Protein AF-A0A3S0Q8M1-F1 (afdb_monomer)

Foldseek 3Di:
DVPPAFADDDPDDDPDPPDDTDGNVVVLVVLLVVLVVCLVPFAQDDDPVCPQDQHNLNSLQVNLVSCVVVVVPVSNVVSVVVSVVSQADDDPDPVCCPDPNNRPHSNPSHDHDKDDDPVPRTDPVVVPDD

Organism: NCBI:txid651561

Secondary structure (DSSP, 8-state):
-TTTSS----SS--S-S--PPPPHHHHHHHHHHHHHHHHHHS-S---GGGTTSPPHHHHHHHHHHHHHHTT-HHHHHHHHHHHHTTT----S-HHHHTSGGGTT-TT-SS-------TTTTS-THHHH--

Solvent-accessible surface area (backbone atoms only — not comparable to full-atom values): 7910 Å² total; per-residue (Å²): 86,96,87,75,41,39,45,59,84,74,97,64,89,71,96,66,87,92,60,73,64,36,51,50,65,56,48,49,51,51,53,51,52,51,31,54,53,45,39,71,74,37,50,75,74,69,59,84,95,50,64,64,60,82,24,18,44,27,28,32,49,51,43,17,55,51,26,49,76,71,66,38,58,67,58,18,51,53,31,45,52,53,39,59,70,70,71,52,44,81,66,94,47,76,84,42,56,87,35,84,91,24,60,88,33,57,58,59,58,75,60,85,81,69,72,76,42,92,87,69,74,35,58,72,69,70,79,77,63,128

Radius of gyration: 17.58 Å; Cα contacts (8 Å, |Δi|>4): 133; chains: 1; bounding box: 46×35×45 Å

Structure (mmCIF, N/CA/C/O backbone):
data_AF-A0A3S0Q8M1-F1
#
_entry.id   AF-A0A3S0Q8M1-F1
#
loop_
_atom_site.group_PDB
_atom_site.id
_atom_site.type_symbol
_atom_site.label_atom_id
_atom_site.label_alt_id
_atom_site.label_comp_id
_atom_site.label_asym_id
_atom_site.label_entity_id
_atom_site.label_seq_id
_atom_site.pdbx_PDB_ins_code
_atom_site.Cartn_x
_atom_site.Cartn_y
_atom_site.Cartn_z
_atom_site.occupancy
_atom_site.B_iso_or_equiv
_atom_site.auth_seq_id
_atom_site.auth_comp_id
_atom_site.auth_asym_id
_atom_site.auth_atom_id
_atom_site.pdbx_PDB_model_num
ATOM 1 N N . MET A 1 1 ? -4.786 -2.178 13.096 1.00 68.62 1 MET A N 1
ATOM 2 C CA . MET A 1 1 ? -6.048 -2.795 13.566 1.00 68.62 1 MET A CA 1
ATOM 3 C C . MET A 1 1 ? -6.136 -4.310 13.391 1.00 68.62 1 MET A C 1
ATOM 5 O O . MET A 1 1 ? -6.866 -4.934 14.145 1.00 68.62 1 MET A O 1
ATOM 9 N N . ARG A 1 2 ? -5.421 -4.920 12.434 1.00 73.06 2 ARG A N 1
ATOM 10 C CA . ARG A 1 2 ? -5.544 -6.358 12.135 1.00 73.06 2 ARG A CA 1
ATOM 11 C C . ARG A 1 2 ? -5.244 -7.275 13.329 1.00 73.06 2 ARG A C 1
ATOM 13 O O . ARG A 1 2 ? -5.815 -8.349 13.414 1.00 73.06 2 ARG A O 1
ATOM 20 N N . ILE A 1 3 ? -4.363 -6.837 14.230 1.00 84.12 3 ILE A N 1
ATOM 21 C CA . ILE A 1 3 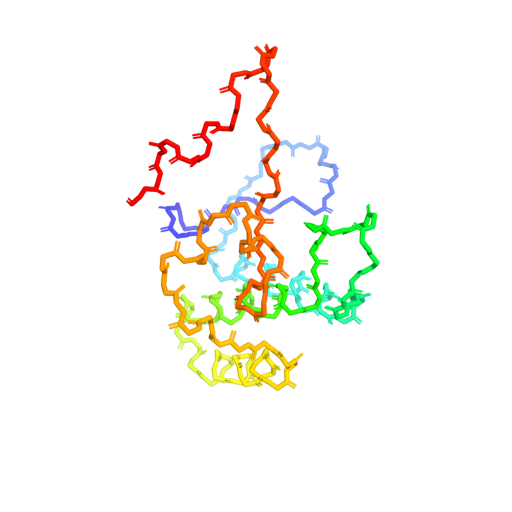? -3.963 -7.594 15.427 1.00 84.12 3 ILE A CA 1
ATOM 22 C C . ILE A 1 3 ? -4.706 -7.090 16.674 1.00 84.12 3 ILE A C 1
ATOM 24 O O . ILE A 1 3 ? -5.281 -7.879 17.411 1.00 84.12 3 ILE A O 1
ATOM 28 N N . TYR A 1 4 ? -4.731 -5.771 16.898 1.00 86.50 4 TYR A N 1
ATOM 29 C CA . TYR A 1 4 ? -5.201 -5.187 18.165 1.00 86.50 4 TYR A CA 1
ATOM 30 C C . TYR A 1 4 ? -6.548 -4.455 18.084 1.00 86.50 4 TYR A C 1
ATOM 32 O O . TYR A 1 4 ? -7.048 -3.984 19.101 1.00 86.50 4 TYR A O 1
ATOM 40 N N . GLY A 1 5 ? -7.145 -4.315 16.899 1.00 90.31 5 GLY A N 1
ATOM 41 C CA . GLY A 1 5 ? -8.317 -3.464 16.695 1.00 90.31 5 GLY A CA 1
ATOM 42 C C . GLY A 1 5 ? -7.983 -1.970 16.801 1.00 90.31 5 GLY A C 1
ATOM 43 O O . GLY A 1 5 ? -7.034 -1.501 16.169 1.00 90.31 5 GLY A O 1
ATOM 44 N N . GLY A 1 6 ? -8.787 -1.225 17.561 1.00 92.06 6 GLY A N 1
ATOM 45 C CA . GLY A 1 6 ? -8.626 0.216 17.761 1.00 92.06 6 GLY A CA 1
ATOM 46 C C . GLY A 1 6 ? -7.356 0.557 18.542 1.00 92.06 6 GLY A C 1
ATOM 47 O O . GLY A 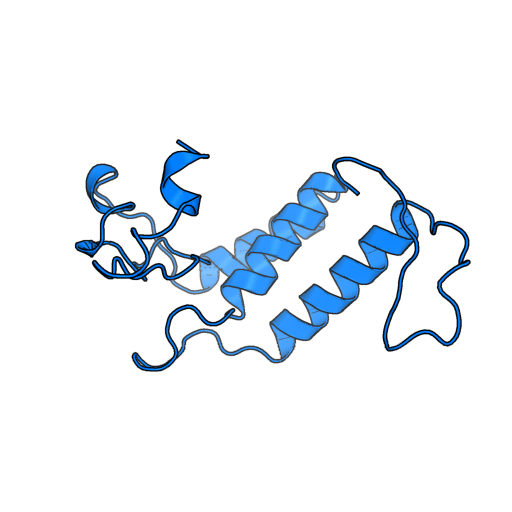1 6 ? -6.983 -0.159 19.468 1.00 92.06 6 GLY A O 1
ATOM 48 N N . VAL A 1 7 ? -6.660 1.623 18.179 1.00 94.38 7 VAL A N 1
ATOM 49 C CA . VAL A 1 7 ? -5.419 2.072 18.831 1.00 94.38 7 VAL A CA 1
ATOM 50 C C . VAL A 1 7 ? -5.468 3.591 18.979 1.00 94.38 7 VAL A C 1
ATOM 52 O O . VAL A 1 7 ? -6.217 4.219 18.233 1.00 94.38 7 VAL A O 1
ATOM 55 N N . PRO A 1 8 ? -4.738 4.195 19.931 1.00 95.12 8 PRO A N 1
ATOM 56 C CA . PRO A 1 8 ? -4.639 5.649 19.993 1.00 95.12 8 PRO A CA 1
ATOM 57 C C . PRO A 1 8 ? -4.010 6.177 18.699 1.00 95.12 8 PRO A C 1
ATOM 59 O O . PRO A 1 8 ? -3.004 5.632 18.237 1.00 95.12 8 PRO A O 1
ATOM 62 N N . ILE A 1 9 ? -4.617 7.202 18.108 1.00 95.12 9 ILE A N 1
ATOM 63 C CA . ILE A 1 9 ? -4.095 7.885 16.922 1.00 95.12 9 ILE A CA 1
ATOM 64 C C . ILE A 1 9 ? -3.281 9.095 17.379 1.00 95.12 9 ILE A C 1
ATOM 66 O O . ILE A 1 9 ? -3.750 9.905 18.177 1.00 95.12 9 ILE A O 1
ATOM 70 N N . PHE A 1 10 ? -2.072 9.227 16.838 1.00 94.56 10 PHE A N 1
ATOM 71 C CA . PHE A 1 10 ? -1.211 10.389 17.023 1.00 94.56 10 PHE A CA 1
ATOM 72 C C . PHE A 1 10 ? -0.863 10.957 15.647 1.00 94.56 10 PHE A C 1
ATOM 74 O O . PHE A 1 10 ? -0.160 10.306 14.880 1.00 94.56 10 PHE A O 1
ATOM 81 N N . ASP A 1 11 ? -1.359 12.155 15.344 1.00 92.88 11 ASP A N 1
ATOM 82 C CA . ASP A 1 11 ? -1.142 12.850 14.066 1.00 92.88 11 ASP A CA 1
ATOM 83 C C . ASP A 1 11 ? -0.173 14.031 14.245 1.00 92.88 11 ASP A C 1
ATOM 85 O O . ASP A 1 11 ? -0.489 15.198 14.023 1.00 92.88 11 ASP A O 1
ATOM 89 N N . GLY A 1 12 ? 0.992 13.726 14.816 1.00 91.75 12 GLY A N 1
ATOM 90 C CA . GLY A 1 12 ? 1.995 14.709 15.213 1.00 91.75 12 GLY A CA 1
ATOM 91 C C . GLY A 1 12 ? 2.656 14.359 16.540 1.00 91.75 12 GLY A C 1
ATOM 92 O O . GLY A 1 12 ? 2.439 13.285 17.101 1.00 91.75 12 GLY A O 1
ATOM 93 N N . ILE A 1 13 ? 3.482 15.276 17.047 1.00 92.56 13 ILE A N 1
ATOM 94 C CA . ILE A 1 13 ? 4.173 15.106 18.330 1.00 92.56 13 ILE A CA 1
ATOM 95 C C . ILE A 1 13 ? 3.171 15.389 19.458 1.00 92.56 13 ILE A C 1
ATOM 97 O O . ILE A 1 13 ? 2.738 16.536 19.601 1.00 92.56 13 ILE A O 1
ATOM 101 N N . PRO A 1 14 ? 2.787 14.389 20.270 1.00 90.31 14 PRO A N 1
ATOM 102 C CA . PRO A 1 14 ? 1.808 14.612 21.316 1.00 90.31 14 PRO A CA 1
ATOM 103 C C . PRO A 1 14 ? 2.440 15.276 22.542 1.00 90.31 14 PRO A C 1
ATOM 105 O O . PRO A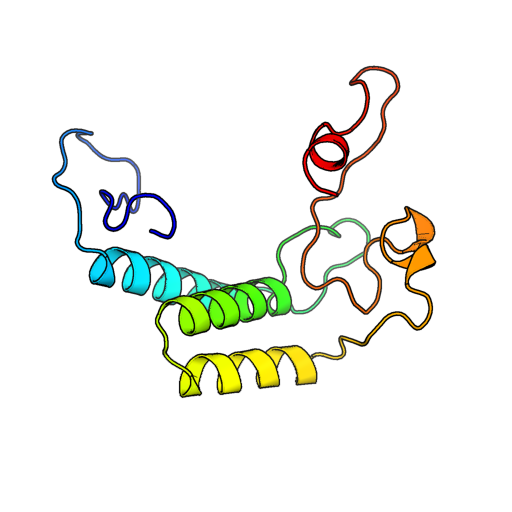 1 14 ? 3.586 15.011 22.900 1.00 90.31 14 PRO A O 1
ATOM 108 N N . SER A 1 15 ? 1.658 16.092 23.247 1.00 91.00 15 SER A N 1
ATOM 109 C CA . SER A 1 15 ? 2.036 16.630 24.562 1.00 91.00 15 SER A CA 1
ATOM 110 C C . SER A 1 15 ? 1.905 15.596 25.689 1.00 91.00 15 SER A C 1
ATOM 112 O O . SER A 1 15 ? 2.480 15.770 26.761 1.00 91.00 15 SER A O 1
ATOM 114 N N . THR A 1 16 ? 1.152 14.516 25.456 1.00 92.38 16 THR A N 1
ATOM 115 C CA . THR A 1 16 ? 0.945 13.406 26.391 1.00 92.38 16 THR A CA 1
ATOM 116 C C . THR A 1 16 ? 0.722 12.093 25.645 1.00 92.38 16 THR A C 1
ATOM 118 O O . THR A 1 16 ? 0.061 12.060 24.611 1.00 92.38 16 THR A O 1
ATOM 121 N N . TYR A 1 17 ? 1.228 10.994 26.201 1.00 91.19 17 TYR A N 1
ATOM 122 C CA . TYR A 1 17 ? 1.033 9.645 25.656 1.00 91.19 17 TYR A CA 1
ATOM 123 C C . TYR A 1 17 ? -0.128 8.891 26.321 1.00 91.19 17 TYR A C 1
ATOM 125 O O . TYR A 1 17 ? -0.480 7.791 25.898 1.00 91.19 17 TYR A O 1
ATOM 133 N N . THR A 1 18 ? -0.760 9.486 27.337 1.00 93.38 18 THR A N 1
ATOM 134 C CA . THR A 1 18 ? -1.927 8.911 28.019 1.00 93.38 18 THR A CA 1
ATOM 135 C C . THR A 1 18 ? -3.203 9.311 27.281 1.00 93.38 18 THR A C 1
ATOM 137 O O . THR A 1 18 ? -3.946 10.186 27.723 1.00 93.38 18 THR A O 1
ATOM 140 N N . VAL A 1 19 ? -3.438 8.687 26.126 1.00 92.44 19 VAL A N 1
ATOM 141 C CA . VAL A 1 19 ? -4.589 8.955 25.249 1.00 92.44 19 VAL A CA 1
ATOM 142 C C . VAL A 1 19 ? -5.469 7.701 25.161 1.00 92.44 19 VAL A C 1
ATOM 144 O O . VAL A 1 19 ? -4.933 6.594 25.031 1.00 92.44 19 VAL A O 1
ATOM 147 N N . PRO A 1 20 ? -6.810 7.822 25.254 1.00 93.62 20 PRO A N 1
ATOM 148 C CA . PRO A 1 20 ? -7.698 6.681 25.070 1.00 93.62 20 PRO A CA 1
ATOM 149 C C . PRO A 1 20 ? -7.567 6.099 23.659 1.00 93.62 20 PRO A C 1
ATOM 151 O O . PRO A 1 20 ? -7.197 6.774 22.702 1.00 93.62 20 PRO A O 1
ATOM 154 N N . ARG A 1 21 ? -7.893 4.814 23.521 1.00 96.25 21 ARG A N 1
ATOM 155 C CA . ARG A 1 21 ? -7.884 4.145 22.217 1.00 96.25 21 ARG A CA 1
ATOM 156 C C . ARG A 1 21 ? -9.014 4.694 21.353 1.00 96.25 21 ARG A C 1
ATOM 158 O O . ARG A 1 21 ? -10.154 4.743 21.810 1.00 96.25 21 ARG A O 1
ATOM 165 N N . ASN A 1 22 ? -8.715 4.998 20.095 1.00 96.75 22 ASN A N 1
ATOM 166 C CA . ASN A 1 22 ? -9.749 5.214 19.094 1.00 96.75 22 ASN A CA 1
ATOM 167 C C . ASN A 1 22 ? -10.420 3.886 18.728 1.00 96.75 22 ASN A C 1
ATOM 169 O O . ASN A 1 22 ? -9.855 2.800 18.903 1.00 96.75 22 ASN A O 1
ATOM 173 N N . SER A 1 23 ? -11.632 3.976 18.199 1.00 96.44 23 SER A N 1
ATOM 174 C CA . SER A 1 23 ? -12.360 2.858 17.614 1.00 96.44 23 SER A CA 1
ATOM 175 C C . SER A 1 23 ? -11.630 2.288 16.390 1.00 96.44 23 SER A C 1
ATOM 177 O O . SER A 1 23 ? -10.792 2.930 15.756 1.00 96.44 23 SER A O 1
ATOM 179 N N . VAL A 1 24 ? -11.965 1.047 16.024 1.00 95.00 24 VAL A N 1
ATOM 180 C CA . VAL A 1 24 ? -11.438 0.411 14.804 1.00 95.00 24 VAL A CA 1
ATOM 181 C C . VAL A 1 24 ? -11.769 1.244 13.564 1.00 95.00 24 VAL A C 1
ATOM 183 O O . VAL A 1 24 ? -10.941 1.356 12.662 1.00 95.00 24 VAL A O 1
ATOM 186 N N . GLU A 1 25 ? -12.969 1.821 13.524 1.00 95.19 25 GLU A N 1
ATOM 187 C CA . GLU A 1 25 ? -13.442 2.632 12.408 1.00 95.19 25 GLU A CA 1
ATOM 188 C C . GLU A 1 25 ? -12.638 3.923 12.252 1.00 95.19 25 GLU A C 1
ATOM 190 O O . GLU A 1 25 ? -12.162 4.194 11.151 1.00 95.19 25 GLU A O 1
ATOM 195 N N . GLU A 1 26 ? -12.400 4.658 13.340 1.00 96.62 26 GLU A N 1
ATOM 196 C CA . GLU A 1 26 ? -11.577 5.875 13.322 1.00 96.62 26 GLU A CA 1
ATOM 197 C C . GLU A 1 26 ? -10.153 5.590 12.830 1.00 96.62 26 GLU A C 1
ATOM 199 O O . GLU A 1 26 ? -9.649 6.307 11.968 1.00 96.62 26 GLU A O 1
ATOM 204 N N . VAL A 1 27 ? -9.525 4.501 13.294 1.00 96.81 27 VAL A N 1
ATOM 205 C CA . VAL A 1 27 ? -8.177 4.115 12.835 1.00 96.81 27 VAL A CA 1
ATOM 206 C C . VAL A 1 27 ? -8.171 3.778 11.345 1.00 96.81 27 VAL A C 1
ATOM 208 O O . VAL A 1 27 ? -7.257 4.167 10.622 1.00 96.81 27 VAL A O 1
ATOM 211 N N . TYR A 1 28 ? -9.186 3.062 10.860 1.00 96.88 28 TYR A N 1
ATOM 212 C CA . TYR A 1 28 ? -9.313 2.789 9.431 1.00 96.88 28 TYR A CA 1
ATOM 213 C C . TYR A 1 28 ? -9.491 4.066 8.612 1.00 96.88 28 TYR A C 1
ATOM 215 O O . TYR A 1 28 ? -8.880 4.189 7.554 1.00 96.88 28 TYR A O 1
ATOM 223 N N . ASN A 1 29 ? -10.332 4.989 9.075 1.00 96.94 29 ASN A N 1
ATOM 224 C CA . ASN A 1 29 ? -10.607 6.233 8.364 1.00 96.94 29 ASN A CA 1
ATOM 225 C C . ASN A 1 29 ? -9.353 7.113 8.305 1.00 96.94 29 ASN A C 1
ATOM 227 O O . ASN A 1 29 ? -9.070 7.685 7.256 1.00 96.94 29 ASN A O 1
ATOM 231 N N . PHE A 1 30 ? -8.556 7.129 9.376 1.00 97.62 30 PHE A N 1
ATOM 232 C CA . PHE A 1 30 ? -7.247 7.779 9.395 1.00 97.62 30 PHE A CA 1
ATOM 233 C C . PHE A 1 30 ? -6.294 7.182 8.347 1.00 97.62 30 PHE A C 1
ATOM 235 O O . PHE A 1 30 ? -5.794 7.907 7.492 1.00 97.62 30 PHE A O 1
ATOM 242 N N . ILE A 1 31 ? -6.129 5.852 8.329 1.00 97.44 31 ILE A N 1
ATOM 243 C CA . ILE A 1 31 ? -5.280 5.156 7.342 1.00 97.44 31 ILE A CA 1
ATOM 244 C C . ILE A 1 31 ? -5.749 5.428 5.904 1.00 97.44 31 ILE A C 1
ATOM 246 O O . ILE A 1 31 ? -4.933 5.667 5.019 1.00 97.44 31 ILE A O 1
ATOM 250 N N . ILE A 1 32 ? -7.061 5.383 5.655 1.00 98.31 32 ILE A N 1
ATOM 251 C CA . ILE A 1 32 ? -7.634 5.645 4.327 1.00 98.31 32 ILE A CA 1
ATOM 252 C C . ILE A 1 32 ? -7.356 7.082 3.891 1.00 98.31 32 ILE A C 1
ATOM 254 O O . ILE A 1 32 ? -6.977 7.293 2.740 1.00 98.31 32 ILE A O 1
ATOM 258 N N . SER A 1 33 ? -7.538 8.054 4.786 1.00 98.31 33 SER A N 1
ATOM 259 C CA . SER A 1 33 ? -7.273 9.466 4.500 1.00 98.31 33 SER A CA 1
ATOM 260 C C . SER A 1 33 ? -5.812 9.690 4.113 1.00 98.31 33 SER A C 1
ATOM 262 O O . SER A 1 33 ? -5.529 10.357 3.115 1.00 98.31 33 SER A O 1
ATOM 264 N N . ASP A 1 34 ? -4.893 9.083 4.861 1.00 98.25 34 ASP A N 1
ATOM 265 C CA . ASP A 1 34 ? -3.457 9.221 4.633 1.00 98.25 34 ASP A CA 1
ATOM 266 C C . ASP A 1 34 ? -3.036 8.582 3.298 1.00 98.25 34 ASP A C 1
ATOM 268 O O . ASP A 1 34 ? -2.461 9.237 2.430 1.00 98.25 34 ASP A O 1
ATOM 272 N N . LEU A 1 35 ? -3.458 7.338 3.041 1.00 98.50 35 LEU A N 1
ATOM 273 C CA . LEU A 1 35 ? -3.165 6.651 1.777 1.00 98.50 35 LEU A CA 1
ATOM 274 C C . LEU A 1 35 ? -3.809 7.327 0.560 1.00 98.50 35 LEU A C 1
ATOM 276 O O . LEU A 1 35 ? -3.208 7.359 -0.514 1.00 98.50 35 LEU A O 1
ATOM 280 N N . THR A 1 36 ? -5.013 7.886 0.714 1.00 98.38 36 THR A N 1
ATOM 281 C CA . THR A 1 36 ? -5.674 8.653 -0.354 1.00 98.38 36 THR A CA 1
ATOM 282 C C . THR A 1 36 ? -4.878 9.912 -0.683 1.00 98.38 36 THR A C 1
ATOM 284 O O . THR A 1 36 ? -4.666 10.210 -1.858 1.00 98.38 36 THR A O 1
ATOM 287 N N . SER A 1 37 ? -4.399 10.622 0.340 1.00 98.25 37 SER A N 1
ATOM 288 C CA . SER A 1 37 ? -3.572 11.822 0.172 1.00 98.25 37 SER A CA 1
ATOM 289 C C . SER A 1 37 ? -2.223 11.474 -0.463 1.00 98.25 37 SER A C 1
ATOM 291 O O . SER A 1 37 ? -1.813 12.108 -1.435 1.00 98.25 37 SER A O 1
ATOM 293 N N . ALA A 1 38 ? -1.576 10.400 -0.000 1.00 98.25 38 ALA A N 1
ATOM 294 C CA . ALA A 1 38 ? -0.333 9.891 -0.571 1.00 98.25 38 ALA A CA 1
ATOM 295 C C . ALA A 1 38 ? -0.487 9.538 -2.062 1.00 98.25 38 ALA A C 1
ATOM 297 O O . ALA A 1 38 ? 0.316 9.966 -2.890 1.0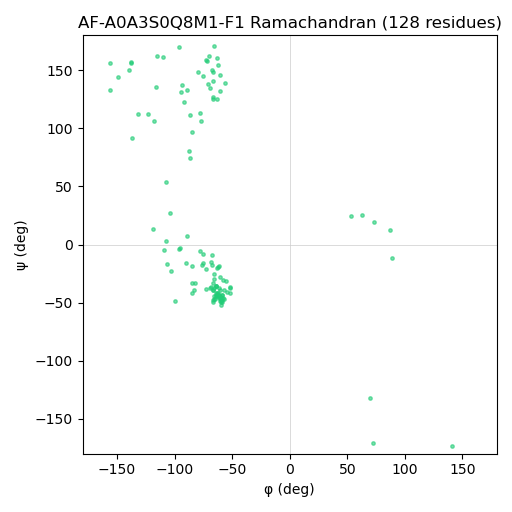0 98.25 38 ALA A O 1
ATOM 298 N N . ALA A 1 39 ? -1.558 8.833 -2.441 1.00 98.06 39 ALA A N 1
ATOM 299 C CA . ALA A 1 39 ? -1.825 8.472 -3.835 1.00 98.06 39 ALA A CA 1
ATOM 300 C C . ALA A 1 39 ? -2.061 9.684 -4.763 1.00 98.06 39 ALA A C 1
ATOM 302 O O . ALA A 1 39 ? -1.934 9.557 -5.984 1.00 98.06 39 ALA A O 1
ATOM 303 N N . GLN A 1 40 ? -2.409 10.854 -4.219 1.00 97.81 40 GLN A N 1
ATOM 304 C CA . GLN A 1 40 ? -2.568 12.083 -5.003 1.00 97.81 40 GLN A CA 1
ATOM 305 C C . GLN A 1 40 ? -1.237 12.786 -5.280 1.00 97.81 40 GLN A C 1
ATOM 307 O O . GLN A 1 40 ? -1.095 13.390 -6.342 1.00 97.81 40 GLN A O 1
ATOM 312 N N . ILE A 1 41 ? -0.277 12.708 -4.353 1.00 97.94 41 ILE A N 1
ATOM 313 C CA . ILE A 1 41 ? 0.972 13.485 -4.416 1.00 97.94 41 ILE A CA 1
ATOM 314 C C . ILE A 1 41 ? 2.186 12.673 -4.875 1.00 97.94 41 ILE A C 1
ATOM 316 O O . ILE A 1 41 ? 3.159 13.252 -5.355 1.00 97.94 41 ILE A O 1
ATOM 320 N N . LEU A 1 42 ? 2.156 11.347 -4.720 1.00 98.06 42 LEU A N 1
ATOM 321 C CA . LEU A 1 42 ? 3.277 10.493 -5.097 1.00 98.06 42 LEU A CA 1
ATOM 322 C C . LEU A 1 42 ? 3.359 10.319 -6.623 1.00 98.06 42 LEU A C 1
ATOM 324 O O . LEU A 1 42 ? 2.330 10.218 -7.299 1.00 98.06 42 LEU A O 1
ATOM 328 N N . PRO A 1 43 ? 4.574 10.233 -7.188 1.00 97.31 43 PRO A N 1
ATOM 329 C CA . PRO A 1 43 ? 4.761 9.903 -8.591 1.00 97.31 43 PRO A CA 1
ATOM 330 C C . PRO A 1 43 ? 4.473 8.418 -8.853 1.00 97.31 43 PRO A C 1
ATOM 332 O O . PRO A 1 43 ? 4.524 7.571 -7.958 1.00 97.31 43 PRO A O 1
ATOM 335 N N . GLN A 1 44 ? 4.177 8.090 -10.110 1.00 95.38 44 GLN A N 1
ATOM 336 C CA . GLN A 1 44 ? 3.958 6.707 -10.540 1.00 95.38 44 GLN A CA 1
ATOM 337 C C . GLN A 1 44 ? 5.261 5.901 -10.592 1.00 95.38 44 GLN A C 1
ATOM 339 O O . GLN A 1 44 ? 5.267 4.736 -10.211 1.00 95.38 44 GLN A O 1
ATOM 344 N N . THR A 1 45 ? 6.357 6.527 -11.021 1.00 94.62 45 THR A N 1
ATOM 345 C CA . THR A 1 45 ? 7.686 5.915 -11.134 1.00 94.62 45 THR A CA 1
ATOM 346 C C . THR A 1 45 ? 8.758 6.880 -10.645 1.00 94.62 45 THR A C 1
ATOM 348 O O . THR A 1 45 ? 8.571 8.098 -10.688 1.00 94.62 45 THR A O 1
ATOM 351 N N . TYR A 1 46 ? 9.904 6.337 -10.247 1.00 94.81 46 TYR A N 1
ATOM 352 C CA . TYR A 1 46 ? 11.098 7.095 -9.881 1.00 94.81 46 TYR A CA 1
ATOM 353 C C . TYR A 1 46 ? 12.248 6.813 -10.852 1.00 94.81 46 TYR A C 1
ATOM 355 O O . TYR A 1 46 ? 12.231 5.825 -11.585 1.00 94.81 46 TYR A O 1
ATOM 363 N N . ALA A 1 47 ? 13.250 7.693 -10.859 1.00 95.00 47 ALA A N 1
ATOM 364 C CA . ALA A 1 47 ? 14.523 7.418 -11.517 1.00 95.00 47 ALA A CA 1
ATOM 365 C C . ALA A 1 47 ? 15.310 6.343 -10.744 1.00 95.00 47 ALA A C 1
ATOM 367 O O . ALA A 1 47 ? 15.063 6.124 -9.561 1.00 95.00 47 ALA A O 1
ATOM 368 N N . ALA A 1 48 ? 16.299 5.722 -11.394 1.00 90.75 48 ALA A N 1
ATOM 369 C CA . ALA A 1 48 ? 17.074 4.609 -10.830 1.00 90.75 48 ALA A CA 1
ATOM 370 C C . ALA A 1 48 ? 17.671 4.895 -9.436 1.00 90.75 48 ALA A C 1
ATOM 372 O O . ALA A 1 48 ? 17.674 4.021 -8.578 1.00 90.75 48 ALA A O 1
ATOM 373 N N . ALA A 1 49 ? 18.128 6.128 -9.191 1.00 91.94 49 ALA A N 1
ATOM 374 C CA . ALA A 1 49 ? 18.717 6.537 -7.911 1.00 91.94 49 ALA A CA 1
ATOM 375 C C . ALA A 1 49 ? 17.716 6.588 -6.738 1.00 91.94 49 ALA A C 1
ATOM 377 O O . ALA A 1 49 ? 18.129 6.654 -5.585 1.00 91.94 49 ALA A O 1
ATOM 378 N N . ASP A 1 50 ? 16.415 6.578 -7.031 1.00 92.62 50 ASP A N 1
ATOM 379 C CA . ASP A 1 50 ? 15.324 6.710 -6.064 1.00 92.62 50 ASP A CA 1
ATOM 380 C C . ASP A 1 50 ? 14.408 5.468 -6.042 1.00 92.62 50 ASP A C 1
ATOM 382 O O . ASP A 1 50 ? 13.308 5.513 -5.481 1.00 92.62 50 ASP A O 1
ATOM 386 N N . LEU A 1 51 ? 14.835 4.354 -6.651 1.00 90.56 51 LEU A N 1
ATOM 387 C CA . LEU A 1 51 ? 14.102 3.088 -6.590 1.00 90.56 51 LEU A CA 1
ATOM 388 C C . LEU A 1 51 ? 13.971 2.587 -5.143 1.00 90.56 51 LEU A C 1
ATOM 390 O O . LEU A 1 51 ? 14.831 2.817 -4.293 1.00 90.56 51 LEU A O 1
ATOM 394 N N . GLY A 1 52 ? 12.838 1.945 -4.853 1.00 89.19 52 GLY A N 1
ATOM 395 C CA . GLY A 1 52 ? 12.435 1.537 -3.501 1.00 89.19 52 GLY A CA 1
ATOM 396 C C . GLY A 1 52 ? 11.635 2.591 -2.728 1.00 89.19 52 GLY A C 1
ATOM 397 O O . GLY A 1 52 ? 11.020 2.270 -1.710 1.00 89.19 52 GLY A O 1
ATOM 398 N N . ARG A 1 53 ? 11.561 3.843 -3.204 1.00 94.81 53 ARG A N 1
ATOM 399 C CA . ARG A 1 53 ? 10.615 4.825 -2.652 1.00 94.81 53 ARG A CA 1
ATOM 400 C C . ARG A 1 53 ? 9.170 4.429 -2.953 1.00 94.81 53 ARG A C 1
ATOM 402 O O . ARG A 1 53 ? 8.858 3.867 -4.000 1.00 94.81 53 ARG A O 1
ATOM 409 N N . VAL A 1 54 ? 8.268 4.784 -2.039 1.00 96.62 54 VAL A N 1
ATOM 410 C CA . VAL A 1 54 ? 6.829 4.532 -2.187 1.00 96.62 54 VAL A CA 1
ATOM 411 C C . VAL A 1 54 ? 6.289 5.299 -3.394 1.00 96.62 54 VAL A C 1
ATOM 413 O O . VAL A 1 54 ? 6.419 6.517 -3.469 1.00 96.62 54 VAL A O 1
ATOM 416 N N . THR A 1 55 ? 5.650 4.590 -4.320 1.00 97.69 55 THR A N 1
ATOM 417 C CA . THR A 1 55 ? 4.995 5.166 -5.502 1.00 97.69 55 THR A CA 1
ATOM 418 C C . THR A 1 55 ? 3.497 5.368 -5.275 1.00 97.69 55 THR A C 1
ATOM 420 O O . THR A 1 55 ? 2.897 4.843 -4.332 1.00 97.69 55 THR A O 1
ATOM 423 N N . LYS A 1 56 ? 2.844 6.073 -6.202 1.00 98.31 56 LYS A N 1
ATOM 424 C CA . LYS A 1 56 ? 1.379 6.129 -6.279 1.00 98.31 56 LYS A CA 1
ATOM 425 C C . LYS A 1 56 ? 0.744 4.738 -6.358 1.00 98.31 56 LYS A C 1
ATOM 427 O O . LYS A 1 56 ? -0.272 4.500 -5.708 1.00 98.31 56 LYS A O 1
ATOM 432 N N . GLY A 1 57 ? 1.345 3.825 -7.125 1.00 97.75 57 GLY A N 1
ATOM 433 C CA . GLY A 1 57 ? 0.866 2.448 -7.255 1.00 97.75 57 GLY A CA 1
ATOM 434 C C . GLY A 1 57 ? 0.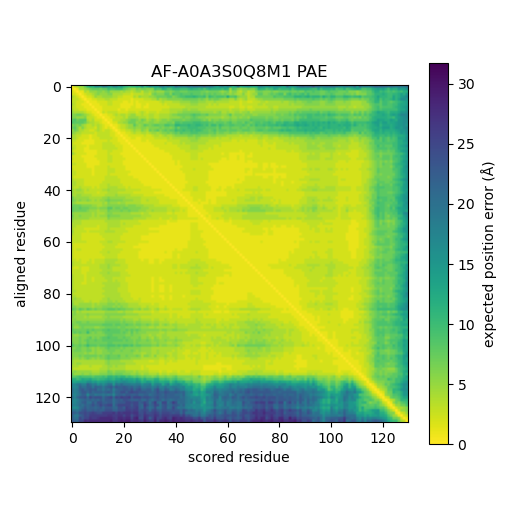946 1.694 -5.929 1.00 97.75 57 GLY A C 1
ATOM 435 O O . GLY A 1 57 ? -0.026 1.053 -5.538 1.00 97.75 57 GLY A O 1
ATOM 436 N N . ALA A 1 58 ? 2.039 1.869 -5.179 1.00 97.94 58 ALA A 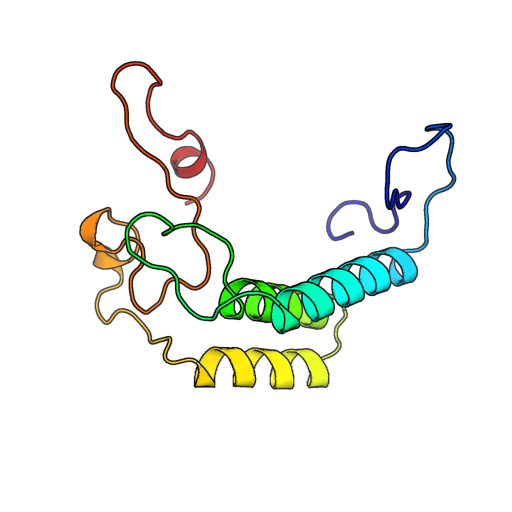N 1
ATOM 437 C CA . ALA A 1 58 ? 2.194 1.323 -3.831 1.00 97.94 58 ALA A CA 1
ATOM 438 C C . ALA A 1 58 ? 1.116 1.828 -2.857 1.00 97.94 58 ALA A C 1
ATOM 440 O O . ALA A 1 58 ? 0.486 1.025 -2.162 1.00 97.94 58 ALA A O 1
ATOM 441 N N . ALA A 1 59 ? 0.860 3.142 -2.835 1.00 98.56 59 ALA A N 1
ATOM 442 C CA . ALA A 1 59 ? -0.171 3.734 -1.982 1.00 98.56 59 ALA A CA 1
ATOM 443 C C . ALA A 1 59 ? -1.575 3.200 -2.324 1.00 98.56 59 ALA A C 1
ATOM 445 O O . ALA A 1 59 ? -2.313 2.788 -1.427 1.00 98.56 59 ALA A O 1
ATOM 446 N N . LEU A 1 60 ? -1.923 3.135 -3.615 1.00 98.62 60 LEU A N 1
ATOM 447 C CA . LEU A 1 60 ? -3.202 2.590 -4.084 1.00 98.62 60 LEU A CA 1
ATOM 448 C C . LEU A 1 60 ? -3.337 1.083 -3.824 1.00 98.62 60 LEU A C 1
ATOM 450 O O . LEU A 1 60 ? -4.408 0.627 -3.423 1.00 98.62 60 LEU A O 1
ATOM 454 N N . GLY A 1 61 ? -2.263 0.311 -4.000 1.00 98.12 61 GLY A N 1
ATOM 455 C CA . GLY A 1 61 ? -2.246 -1.126 -3.727 1.00 98.12 61 GLY A CA 1
ATOM 456 C C . GLY A 1 61 ? -2.480 -1.428 -2.247 1.00 98.12 61 GLY A C 1
ATOM 457 O O . GLY A 1 61 ? -3.310 -2.274 -1.897 1.00 98.12 61 GLY A O 1
ATOM 458 N N . LEU A 1 62 ? -1.819 -0.680 -1.356 1.00 98.31 62 LEU A N 1
ATOM 459 C CA . LEU A 1 62 ? -2.063 -0.798 0.079 1.00 98.31 62 LEU A CA 1
ATOM 460 C C . LEU A 1 62 ? -3.471 -0.318 0.456 1.00 98.31 62 LEU A C 1
ATOM 462 O O . LEU A 1 62 ? -4.131 -0.969 1.267 1.00 98.31 62 LEU A O 1
ATOM 466 N N . LEU A 1 63 ? -3.965 0.760 -0.159 1.00 98.62 63 LEU A N 1
ATOM 467 C CA . LEU A 1 63 ? -5.324 1.260 0.057 1.00 98.62 63 LEU A CA 1
ATOM 468 C C . LEU A 1 63 ? -6.387 0.226 -0.343 1.00 98.62 63 LEU A C 1
ATOM 470 O O . LEU A 1 63 ? -7.313 -0.024 0.430 1.00 98.62 63 LEU A O 1
ATOM 474 N N . SER A 1 64 ? -6.217 -0.448 -1.484 1.00 98.50 64 SER A N 1
ATOM 475 C CA . SER A 1 64 ? -7.083 -1.561 -1.893 1.00 98.50 64 SER A CA 1
ATOM 476 C C . SER A 1 64 ? -7.114 -2.670 -0.841 1.00 98.50 64 SER A C 1
ATOM 478 O O . SER A 1 64 ? -8.183 -3.104 -0.401 1.00 98.50 64 SER A O 1
ATOM 480 N N . LYS A 1 65 ? -5.941 -3.069 -0.335 1.00 97.81 65 LYS A N 1
ATOM 481 C CA . LYS A 1 65 ? -5.828 -4.070 0.734 1.00 97.81 65 LYS A CA 1
ATOM 482 C C . LYS A 1 65 ? -6.521 -3.621 2.027 1.00 97.81 65 LYS A C 1
ATOM 484 O O . LYS A 1 65 ? -7.138 -4.443 2.706 1.00 97.81 65 LYS A O 1
ATOM 489 N N . VAL A 1 66 ? -6.453 -2.334 2.372 1.00 97.81 66 VAL A N 1
ATOM 490 C CA . VAL A 1 66 ? -7.168 -1.756 3.523 1.00 97.81 66 VAL A CA 1
ATOM 491 C C . VAL A 1 66 ? -8.685 -1.835 3.327 1.00 97.81 66 VAL A C 1
ATOM 493 O O . VAL A 1 66 ? -9.381 -2.296 4.235 1.00 97.81 66 VAL A O 1
ATOM 496 N N . TYR A 1 67 ? -9.199 -1.461 2.151 1.00 98.38 67 TYR A N 1
ATOM 497 C CA . TYR A 1 67 ? -10.624 -1.596 1.828 1.00 98.38 67 TYR A CA 1
ATOM 498 C C . TYR A 1 67 ? -11.094 -3.053 1.875 1.00 98.38 67 TYR A C 1
ATOM 500 O O . TYR A 1 67 ? -12.155 -3.336 2.438 1.00 98.38 67 TYR A O 1
ATOM 508 N N . LEU A 1 68 ? -10.268 -3.992 1.404 1.00 97.06 68 LEU A N 1
ATOM 509 C CA . LEU A 1 68 ? -10.552 -5.423 1.490 1.00 97.06 68 LEU A CA 1
ATOM 510 C C . LEU A 1 68 ? -10.699 -5.888 2.948 1.00 97.06 68 LEU A C 1
ATOM 512 O O . LEU A 1 68 ? -11.662 -6.577 3.283 1.00 97.06 68 LEU A O 1
ATOM 516 N N . TYR A 1 69 ? -9.803 -5.462 3.846 1.00 94.62 69 TYR A N 1
ATOM 517 C CA . TYR A 1 69 ? -9.921 -5.777 5.276 1.00 94.62 69 TYR A CA 1
ATOM 518 C C . TYR A 1 69 ? -11.140 -5.127 5.947 1.00 94.62 69 TYR A C 1
ATOM 520 O O . TYR A 1 69 ? -11.694 -5.705 6.885 1.00 94.62 69 TYR A O 1
ATOM 528 N N . LYS A 1 70 ? -11.590 -3.960 5.463 1.00 94.88 70 LYS A N 1
ATOM 529 C CA . LYS A 1 70 ? -12.856 -3.334 5.888 1.00 94.88 70 LYS A CA 1
ATOM 530 C C . LYS A 1 70 ? -14.102 -3.996 5.302 1.00 94.88 70 LYS A C 1
ATOM 532 O O . LYS A 1 70 ? -15.194 -3.639 5.734 1.00 94.88 70 LYS A O 1
ATOM 537 N N . LYS A 1 71 ? -13.959 -4.935 4.359 1.00 96.44 71 LYS A N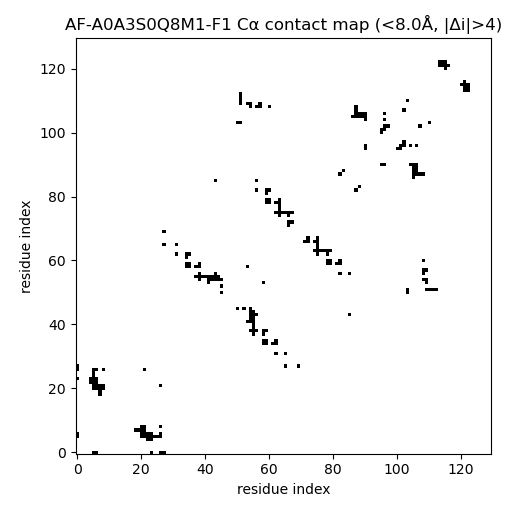 1
ATOM 538 C CA . LYS A 1 71 ? -15.066 -5.501 3.569 1.00 96.44 71 LYS A CA 1
ATOM 539 C C . LYS A 1 71 ? -15.786 -4.464 2.697 1.00 96.44 71 LYS A C 1
ATOM 541 O O . LYS A 1 71 ? -16.951 -4.645 2.354 1.00 96.44 71 LYS A O 1
ATOM 546 N N . ASP A 1 72 ? -15.094 -3.389 2.328 1.00 97.81 72 ASP A N 1
ATOM 547 C CA . ASP A 1 72 ? -15.578 -2.431 1.336 1.00 97.81 72 ASP A CA 1
ATOM 548 C C . ASP A 1 72 ? -15.168 -2.913 -0.060 1.00 97.81 72 ASP A C 1
ATOM 550 O O . ASP A 1 72 ? -14.146 -2.520 -0.627 1.00 97.81 72 ASP A O 1
ATOM 554 N N . TRP A 1 73 ? -15.946 -3.862 -0.579 1.00 98.12 73 TRP A N 1
ATOM 555 C CA . TRP A 1 73 ? -15.628 -4.574 -1.817 1.00 98.12 73 TRP A CA 1
ATOM 556 C C . TRP A 1 73 ? -15.608 -3.654 -3.034 1.00 98.12 73 TRP A C 1
ATOM 558 O O . TRP A 1 73 ? -14.778 -3.832 -3.923 1.00 98.12 73 TRP A O 1
ATOM 568 N N . GLN A 1 74 ? -16.496 -2.659 -3.054 1.00 98.56 74 GLN A N 1
ATOM 569 C CA . GLN A 1 74 ? -16.592 -1.711 -4.155 1.00 98.56 74 GLN A CA 1
ATOM 570 C C . GLN A 1 74 ? -15.332 -0.843 -4.219 1.00 98.56 74 GLN A C 1
ATOM 572 O O . GLN A 1 74 ? -14.714 -0.732 -5.277 1.00 98.56 74 GLN A O 1
ATOM 577 N N . LYS A 1 75 ? -14.887 -0.291 -3.081 1.00 98.50 75 LYS A N 1
ATOM 578 C CA . LYS A 1 75 ? -13.662 0.516 -3.043 1.00 98.50 75 LYS A CA 1
ATOM 579 C C . LYS A 1 75 ? -12.399 -0.302 -3.289 1.00 98.50 75 LYS A C 1
ATOM 581 O O . LYS A 1 75 ? -11.491 0.185 -3.965 1.00 98.50 75 LYS A O 1
ATOM 586 N N . ALA A 1 76 ? -12.345 -1.542 -2.801 1.00 98.56 76 ALA A N 1
ATOM 587 C CA . ALA A 1 76 ? -11.250 -2.462 -3.109 1.00 98.56 76 ALA A CA 1
ATOM 588 C C . ALA A 1 76 ? -11.162 -2.744 -4.622 1.00 98.56 76 ALA A C 1
ATOM 590 O O . ALA A 1 76 ? -10.090 -2.638 -5.210 1.00 98.56 76 ALA A O 1
ATOM 591 N N . TYR A 1 77 ? -12.296 -3.022 -5.275 1.00 98.50 77 TYR A N 1
ATOM 592 C CA . TYR A 1 77 ? -12.362 -3.211 -6.727 1.00 98.50 77 TYR A CA 1
ATOM 593 C C . TYR A 1 77 ? -11.904 -1.962 -7.494 1.00 98.50 77 TYR A C 1
ATOM 595 O O . TYR A 1 77 ? -11.069 -2.055 -8.394 1.00 98.50 77 TYR A O 1
ATOM 603 N N . GLU A 1 78 ? -12.417 -0.785 -7.133 1.00 98.56 78 GLU A N 1
ATOM 604 C CA . GLU A 1 78 ? -12.060 0.483 -7.783 1.00 98.56 78 GLU A CA 1
ATOM 605 C C . GLU A 1 78 ? -10.556 0.767 -7.693 1.00 98.56 78 GLU A C 1
ATOM 607 O O . GLU A 1 78 ? -9.914 1.049 -8.705 1.00 98.56 78 GLU A O 1
ATOM 612 N N . THR A 1 79 ? -9.981 0.662 -6.494 1.00 98.44 79 THR A N 1
ATOM 613 C CA . THR A 1 79 ? -8.556 0.943 -6.263 1.00 98.44 79 THR A CA 1
ATOM 614 C C . THR A 1 79 ? -7.642 -0.103 -6.900 1.00 98.44 79 THR A C 1
ATOM 616 O O . THR A 1 79 ? -6.632 0.271 -7.493 1.00 98.44 79 THR A O 1
ATOM 619 N N . SER A 1 80 ? -8.012 -1.389 -6.890 1.00 98.12 80 SER A N 1
ATOM 620 C CA . SER A 1 80 ? -7.266 -2.424 -7.621 1.00 98.12 80 SER A CA 1
ATOM 621 C C . SER A 1 80 ? -7.251 -2.180 -9.129 1.00 98.12 80 SER A C 1
ATOM 623 O O . SER A 1 80 ? -6.202 -2.318 -9.753 1.00 98.12 80 SER A O 1
ATOM 625 N N . ASN A 1 81 ? -8.376 -1.772 -9.728 1.00 98.31 81 ASN A N 1
ATOM 626 C CA . ASN A 1 81 ? -8.414 -1.445 -11.157 1.00 98.31 81 ASN A CA 1
ATOM 627 C C . ASN A 1 81 ? -7.532 -0.248 -11.509 1.00 98.31 81 ASN A C 1
ATOM 629 O O . ASN A 1 81 ? -6.904 -0.248 -12.566 1.00 98.31 81 ASN A O 1
ATOM 633 N N . GLN A 1 82 ? -7.441 0.747 -10.621 1.00 98.00 82 GLN A N 1
ATOM 634 C CA . GLN A 1 82 ? -6.498 1.846 -10.814 1.00 98.00 82 GLN A CA 1
ATOM 635 C C . GLN A 1 82 ? -5.065 1.318 -10.878 1.00 98.00 82 GLN A C 1
ATOM 637 O O . GLN A 1 82 ? -4.379 1.614 -11.849 1.00 98.00 82 GLN A O 1
ATOM 642 N N . VAL A 1 83 ? -4.641 0.480 -9.925 1.00 97.69 83 VAL A N 1
ATOM 643 C CA . VAL A 1 83 ? -3.291 -0.117 -9.937 1.00 97.69 83 VAL A CA 1
ATOM 644 C C . VAL A 1 83 ? -3.052 -0.934 -11.208 1.00 97.69 83 VAL A C 1
ATOM 646 O O . VAL A 1 83 ? -2.048 -0.723 -11.880 1.00 97.69 83 VAL A O 1
ATOM 649 N N . MET A 1 84 ? -3.988 -1.804 -11.600 1.00 96.81 84 MET A N 1
ATOM 650 C CA . MET A 1 84 ? -3.847 -2.619 -12.817 1.00 96.81 84 MET A CA 1
ATOM 651 C C . MET A 1 84 ? -3.729 -1.772 -14.095 1.00 96.81 84 MET A C 1
ATOM 653 O O . MET A 1 84 ? -3.077 -2.180 -15.049 1.00 96.81 84 MET A O 1
ATOM 657 N N . SER A 1 85 ? -4.303 -0.565 -14.116 1.00 96.88 85 SER A N 1
ATOM 658 C CA . SER A 1 85 ? -4.177 0.363 -15.249 1.00 96.88 85 SER A CA 1
ATOM 659 C C . SER A 1 85 ? -2.842 1.124 -15.312 1.00 96.88 85 SER A C 1
ATOM 661 O O . SER A 1 85 ? -2.594 1.836 -16.283 1.00 96.88 85 SER A O 1
ATOM 663 N N . MET A 1 86 ? -1.969 0.988 -14.305 1.00 95.94 86 MET A N 1
ATOM 664 C CA . MET A 1 86 ? -0.710 1.744 -14.194 1.00 95.94 86 MET A CA 1
ATOM 665 C C . MET A 1 86 ? 0.494 1.069 -14.873 1.00 95.94 86 MET A C 1
ATOM 667 O O . MET A 1 86 ? 1.612 1.569 -14.756 1.00 95.94 86 MET A O 1
ATOM 671 N N . GLY A 1 87 ? 0.279 -0.029 -15.604 1.00 94.38 87 GLY A N 1
ATOM 672 C CA . GLY A 1 87 ? 1.325 -0.699 -16.385 1.00 94.38 87 GLY A CA 1
ATOM 673 C C . GLY A 1 87 ? 2.152 -1.732 -15.615 1.00 94.38 87 GLY A C 1
ATOM 674 O O . GLY A 1 87 ? 3.177 -2.170 -16.130 1.00 94.38 87 GLY A O 1
ATOM 675 N N . TYR A 1 88 ? 1.712 -2.127 -14.416 1.00 96.56 88 TYR A N 1
ATOM 676 C CA . TYR A 1 88 ? 2.207 -3.337 -13.757 1.00 96.56 88 TYR A CA 1
ATOM 677 C C . TYR A 1 88 ? 1.754 -4.580 -14.523 1.00 96.56 88 TYR A C 1
ATOM 679 O O . TYR A 1 88 ? 0.682 -4.582 -15.132 1.00 96.56 88 TYR A O 1
ATOM 687 N N . ASP A 1 89 ? 2.550 -5.640 -14.467 1.00 96.56 89 ASP A N 1
ATOM 688 C CA . ASP A 1 89 ? 2.256 -6.899 -15.144 1.00 96.56 89 ASP A CA 1
ATOM 689 C C . ASP A 1 89 ? 2.979 -8.061 -14.458 1.00 96.56 89 ASP A C 1
ATOM 691 O O . ASP A 1 89 ? 3.999 -7.856 -13.805 1.00 96.56 89 ASP A O 1
ATOM 695 N N . LEU A 1 90 ? 2.459 -9.275 -14.612 1.00 96.31 90 LEU A N 1
ATOM 696 C CA . LEU A 1 90 ? 3.021 -10.459 -13.966 1.00 96.31 90 LEU A CA 1
ATOM 697 C C . LEU A 1 90 ? 4.359 -10.845 -14.602 1.00 96.31 90 LEU A C 1
ATOM 699 O O . LEU A 1 90 ? 4.514 -10.840 -15.834 1.00 96.31 90 LEU A O 1
ATOM 703 N N . ASP A 1 91 ? 5.327 -11.204 -13.768 1.00 94.56 91 ASP A N 1
ATOM 704 C CA . ASP A 1 91 ? 6.556 -11.834 -14.215 1.00 94.56 91 ASP A CA 1
ATOM 705 C C . ASP A 1 91 ? 6.220 -13.229 -14.776 1.00 94.56 91 ASP A C 1
ATOM 707 O O . ASP A 1 91 ? 5.552 -14.027 -14.111 1.00 94.56 91 ASP A O 1
ATOM 711 N N . PRO A 1 92 ? 6.616 -13.546 -16.023 1.00 95.69 92 PRO A N 1
ATOM 712 C CA . PRO A 1 92 ? 6.332 -14.855 -16.600 1.00 95.69 92 PRO A CA 1
ATOM 713 C C . PRO A 1 92 ? 7.092 -16.001 -15.911 1.00 95.69 92 PRO A C 1
ATOM 715 O O . PRO A 1 92 ? 6.701 -17.157 -16.090 1.00 95.69 92 PRO A O 1
ATOM 718 N N . ASP A 1 93 ? 8.160 -15.716 -15.156 1.00 94.19 93 ASP A N 1
ATOM 719 C CA . ASP A 1 93 ? 8.922 -16.707 -14.399 1.00 94.19 93 ASP A CA 1
ATOM 720 C C . ASP A 1 93 ? 8.861 -16.427 -12.894 1.00 94.19 93 ASP A C 1
ATOM 722 O O . ASP A 1 93 ? 9.551 -15.575 -12.338 1.00 94.19 93 ASP A O 1
ATOM 726 N N . PHE A 1 94 ? 8.095 -17.254 -12.190 1.00 91.44 94 PHE A N 1
ATOM 727 C CA . PHE A 1 94 ? 7.999 -17.196 -10.734 1.00 91.44 94 PHE A CA 1
ATOM 728 C C . PHE A 1 94 ? 9.365 -17.301 -10.024 1.00 91.44 94 PHE A C 1
ATOM 730 O O . PHE A 1 94 ? 9.556 -16.716 -8.959 1.00 91.44 94 PHE A O 1
ATOM 737 N N . ASN A 1 95 ? 10.337 -18.025 -10.596 1.00 90.56 95 ASN A N 1
ATOM 738 C CA . ASN A 1 95 ? 11.662 -18.186 -9.983 1.00 90.56 95 ASN A CA 1
ATOM 739 C C . ASN A 1 95 ? 12.543 -16.939 -10.114 1.00 90.56 95 ASN A C 1
ATOM 741 O O . ASN A 1 95 ? 13.559 -16.847 -9.415 1.00 90.56 95 ASN A O 1
ATOM 745 N N . HIS A 1 96 ? 12.170 -16.018 -11.003 1.00 90.06 96 HIS A N 1
ATOM 746 C CA . HIS A 1 96 ? 12.845 -14.749 -11.230 1.00 90.06 96 HIS A CA 1
ATOM 747 C C . HIS A 1 96 ? 12.403 -13.683 -10.218 1.00 90.06 96 HIS A C 1
ATOM 749 O O . HIS A 1 96 ? 13.248 -12.958 -9.694 1.00 90.06 96 HIS A O 1
ATOM 755 N N . LEU A 1 97 ? 11.109 -13.663 -9.877 1.00 87.50 97 LEU A N 1
ATOM 756 C CA . LEU A 1 97 ? 10.441 -12.596 -9.124 1.00 87.50 97 LEU A CA 1
ATOM 757 C C . LEU A 1 97 ? 11.132 -12.199 -7.808 1.00 87.50 97 LEU A C 1
ATOM 759 O O . LEU A 1 97 ? 11.247 -11.019 -7.504 1.00 87.50 97 LEU A O 1
ATOM 763 N N . PHE A 1 98 ? 11.614 -13.170 -7.028 1.00 86.81 98 PHE A N 1
ATOM 764 C CA . PHE A 1 98 ? 12.204 -12.931 -5.699 1.00 86.81 98 PHE A CA 1
ATOM 765 C C . PHE A 1 98 ? 13.738 -13.019 -5.690 1.00 86.81 98 PHE A C 1
ATOM 767 O O . PHE A 1 98 ? 14.353 -13.399 -4.691 1.00 86.81 98 PHE A O 1
ATOM 774 N N . ARG A 1 99 ? 14.375 -12.744 -6.831 1.00 87.00 99 ARG A N 1
ATOM 775 C CA . ARG A 1 99 ? 15.837 -12.705 -6.985 1.00 87.00 99 ARG A CA 1
ATOM 776 C C . ARG A 1 99 ? 16.290 -11.269 -7.209 1.00 87.00 99 ARG A C 1
ATOM 778 O O . ARG A 1 99 ? 15.523 -10.463 -7.708 1.00 87.00 99 ARG A O 1
ATOM 785 N N . ILE A 1 100 ? 17.580 -11.008 -6.991 1.00 85.81 100 ILE A N 1
ATOM 786 C CA . ILE A 1 100 ? 18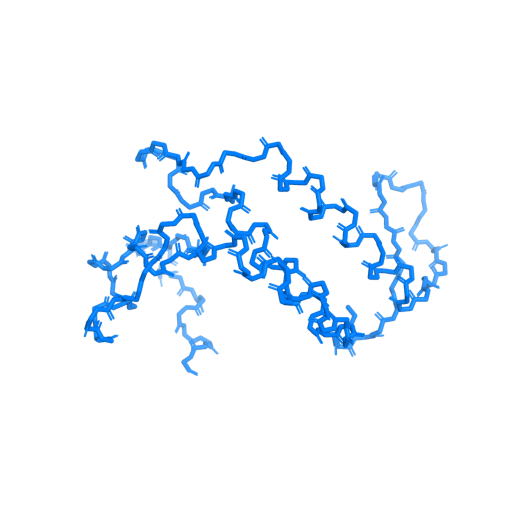.211 -9.710 -7.305 1.00 85.81 100 ILE A CA 1
ATOM 787 C C . ILE A 1 100 ? 17.928 -9.287 -8.759 1.00 85.81 100 ILE A C 1
ATOM 789 O O . ILE A 1 100 ? 17.706 -8.121 -9.045 1.00 85.81 100 ILE A O 1
ATOM 793 N N . ALA A 1 101 ? 17.895 -10.243 -9.694 1.00 86.94 101 ALA A N 1
ATOM 794 C CA . ALA A 1 101 ? 17.586 -9.965 -11.098 1.00 86.94 101 ALA A CA 1
ATOM 795 C C . ALA A 1 101 ? 16.140 -9.474 -11.340 1.00 86.94 101 ALA A C 1
ATOM 797 O O . ALA A 1 101 ? 15.906 -8.787 -12.331 1.00 86.94 101 ALA A O 1
ATOM 798 N N . GLY A 1 102 ? 15.204 -9.818 -10.448 1.00 88.50 102 GLY A N 1
ATOM 799 C CA . GLY A 1 102 ? 13.791 -9.436 -10.506 1.00 88.50 102 GLY A CA 1
ATOM 800 C C . GLY A 1 102 ? 13.432 -8.189 -9.693 1.00 88.50 102 GLY A C 1
ATOM 801 O O . GLY A 1 102 ? 12.280 -7.756 -9.746 1.00 88.50 102 GLY A O 1
ATOM 802 N N . GLU A 1 103 ? 14.390 -7.598 -8.968 1.00 89.75 103 GLU A N 1
ATOM 803 C CA . GLU A 1 103 ? 14.180 -6.370 -8.190 1.00 89.75 103 GLU A CA 1
ATOM 804 C C . GLU A 1 103 ? 13.660 -5.233 -9.074 1.00 89.75 103 GLU A C 1
ATOM 806 O O . GLU A 1 103 ? 14.085 -5.040 -10.217 1.00 89.75 103 GLU A O 1
ATOM 811 N N . PHE A 1 104 ? 12.704 -4.479 -8.533 1.00 91.12 104 PHE A N 1
ATOM 812 C CA . PHE A 1 104 ? 11.996 -3.389 -9.203 1.00 91.12 104 PHE A CA 1
ATOM 813 C C . PHE A 1 104 ? 11.375 -3.788 -10.553 1.00 91.12 104 PHE A C 1
ATOM 815 O O . PHE A 1 104 ? 11.152 -2.940 -11.423 1.00 91.12 104 PHE A O 1
ATOM 822 N N . GLY A 1 105 ? 11.094 -5.083 -10.731 1.00 91.19 105 GLY A N 1
ATOM 823 C CA . GLY A 1 105 ? 10.456 -5.630 -11.917 1.00 91.19 105 GLY A CA 1
ATOM 824 C C . GLY A 1 105 ? 9.012 -5.154 -12.091 1.00 91.19 105 GLY A C 1
ATOM 825 O O . GLY A 1 105 ? 8.399 -4.553 -11.211 1.00 91.19 105 GLY A O 1
ATOM 826 N N . LYS A 1 106 ? 8.431 -5.471 -13.249 1.00 93.69 106 LYS A N 1
ATOM 827 C CA . LYS A 1 106 ? 7.076 -5.041 -13.644 1.00 93.69 106 LYS A CA 1
ATOM 828 C C . LYS A 1 106 ? 5.941 -5.555 -12.739 1.00 93.69 106 LYS A C 1
ATOM 830 O O . LYS A 1 106 ? 4.867 -4.959 -12.749 1.00 93.69 106 LYS A O 1
ATOM 835 N N . GLU A 1 107 ? 6.171 -6.607 -11.950 1.00 95.06 107 GLU A N 1
ATOM 836 C CA . GLU A 1 107 ? 5.205 -7.112 -10.958 1.00 95.06 107 GLU A CA 1
ATOM 837 C C . GLU A 1 107 ? 5.378 -6.446 -9.577 1.00 95.06 107 GLU A C 1
ATOM 839 O O . GLU A 1 107 ? 4.480 -6.490 -8.733 1.00 95.06 107 GLU A O 1
ATOM 844 N N . SER A 1 108 ? 6.510 -5.775 -9.336 1.00 94.44 108 SER A N 1
ATOM 845 C CA . SER A 1 108 ? 6.818 -5.163 -8.045 1.00 94.44 108 SER A CA 1
ATOM 846 C C . SER A 1 108 ? 6.055 -3.850 -7.849 1.00 94.44 108 SER A C 1
ATOM 848 O O . SER A 1 108 ? 6.353 -2.816 -8.448 1.00 94.44 108 SER A O 1
ATOM 850 N N . VAL A 1 109 ? 5.038 -3.885 -6.984 1.00 95.44 109 VAL A N 1
ATOM 851 C CA . VAL A 1 109 ? 4.247 -2.701 -6.602 1.00 95.44 109 VAL A CA 1
ATOM 852 C C . VAL A 1 109 ? 4.918 -1.930 -5.459 1.00 95.44 109 VAL A C 1
ATOM 854 O O . VAL A 1 109 ? 4.956 -0.699 -5.478 1.00 95.44 109 VAL A O 1
ATOM 857 N N . PHE A 1 110 ? 5.445 -2.648 -4.464 1.00 95.06 110 PHE A N 1
ATOM 858 C CA . PHE A 1 110 ? 6.305 -2.118 -3.407 1.00 95.06 110 PHE A CA 1
ATOM 859 C C . PHE A 1 110 ? 7.173 -3.238 -2.841 1.00 95.06 110 PHE A C 1
ATOM 861 O O . PHE A 1 110 ? 6.657 -4.294 -2.473 1.00 95.06 110 PHE A O 1
ATOM 868 N N . GLU A 1 111 ? 8.462 -2.965 -2.691 1.00 90.69 111 GLU A N 1
ATOM 869 C CA . GLU A 1 111 ? 9.429 -3.873 -2.089 1.00 90.69 111 GLU A CA 1
ATOM 870 C C . GLU A 1 111 ? 10.399 -3.105 -1.193 1.00 90.69 111 GLU A C 1
ATOM 872 O O . GLU A 1 111 ? 10.684 -1.924 -1.411 1.00 90.69 111 GLU A O 1
ATOM 877 N N . VAL A 1 112 ? 10.894 -3.779 -0.157 1.00 87.50 112 VAL A N 1
ATOM 878 C CA . VAL A 1 112 ? 11.938 -3.229 0.707 1.00 87.50 112 VAL A CA 1
ATOM 879 C C . VAL A 1 112 ? 13.280 -3.567 0.078 1.00 87.50 112 VAL A C 1
ATOM 881 O O . VAL A 1 112 ? 13.675 -4.732 0.070 1.00 87.50 112 VAL A O 1
ATOM 884 N N . ASN A 1 113 ? 13.988 -2.548 -0.407 1.00 79.62 113 ASN A N 1
ATOM 885 C CA . ASN A 1 113 ? 15.332 -2.734 -0.937 1.00 79.62 113 ASN A CA 1
ATOM 886 C C . ASN A 1 113 ? 16.291 -3.147 0.188 1.00 79.62 113 ASN A C 1
ATOM 888 O O . ASN A 1 113 ? 16.368 -2.490 1.231 1.00 79.62 113 ASN A O 1
ATOM 892 N N . CYS A 1 114 ? 16.998 -4.249 -0.027 1.00 72.62 114 CYS A N 1
ATOM 893 C CA . CYS A 1 114 ? 17.873 -4.866 0.949 1.00 72.62 114 CYS A CA 1
ATOM 894 C C . CYS A 1 114 ? 19.223 -5.171 0.306 1.00 72.62 114 CYS A C 1
ATOM 896 O O . CYS A 1 114 ? 19.340 -6.088 -0.498 1.00 72.62 114 CYS A O 1
ATOM 898 N N . GLU A 1 115 ? 20.272 -4.471 0.728 1.00 69.56 115 GLU A N 1
ATOM 899 C CA . GLU A 1 115 ? 21.627 -4.785 0.285 1.00 69.56 115 GLU A CA 1
ATOM 900 C C . GLU A 1 115 ? 22.283 -5.810 1.216 1.00 69.56 115 GLU A C 1
ATOM 902 O O . GLU A 1 115 ? 22.272 -5.677 2.444 1.00 69.56 115 GLU A O 1
ATOM 907 N N . CYS A 1 116 ? 22.909 -6.834 0.634 1.00 64.31 116 CYS A N 1
ATOM 908 C CA . CYS A 1 116 ? 23.763 -7.736 1.392 1.00 64.31 116 CYS A CA 1
ATOM 909 C C . CYS A 1 116 ? 25.173 -7.154 1.491 1.00 64.31 116 CYS A C 1
ATOM 911 O O . CYS A 1 116 ? 25.989 -7.307 0.582 1.00 64.31 116 CYS A O 1
ATOM 913 N N . SER A 1 117 ? 25.466 -6.488 2.609 1.00 66.38 117 SER A N 1
ATOM 914 C CA . SER A 1 117 ? 26.836 -6.118 2.959 1.00 66.38 117 SER A CA 1
ATOM 915 C C . SER A 1 117 ? 27.451 -7.185 3.868 1.00 66.38 117 SER A C 1
ATOM 917 O O . SER A 1 117 ? 26.830 -7.655 4.826 1.00 66.38 117 SER A O 1
ATOM 919 N N . THR A 1 118 ? 28.709 -7.541 3.601 1.00 66.00 118 THR A N 1
ATOM 920 C CA . THR A 1 118 ? 29.483 -8.493 4.418 1.00 66.00 118 THR A CA 1
ATOM 921 C C . THR A 1 118 ? 29.680 -8.018 5.861 1.00 66.00 118 THR A C 1
ATOM 923 O O . THR A 1 118 ? 29.968 -8.828 6.736 1.00 66.00 118 THR A O 1
ATOM 926 N N . GLN A 1 119 ? 29.504 -6.718 6.121 1.00 69.06 119 GLN A N 1
ATOM 927 C CA . GLN A 1 119 ? 29.633 -6.105 7.442 1.00 69.06 119 GLN A CA 1
ATOM 928 C C . GLN A 1 119 ? 28.345 -6.193 8.274 1.00 69.06 119 GLN A C 1
ATOM 930 O O . GLN A 1 119 ? 28.428 -6.304 9.496 1.00 69.06 119 GLN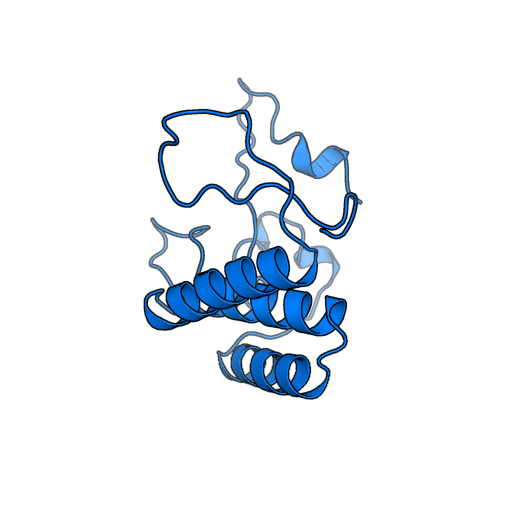 A O 1
ATOM 935 N N . PHE A 1 120 ? 27.171 -6.138 7.635 1.00 68.12 120 PHE A N 1
ATOM 936 C CA . PHE A 1 120 ? 25.874 -6.087 8.325 1.00 68.12 120 PHE A CA 1
ATOM 937 C C . PHE A 1 120 ? 25.068 -7.389 8.226 1.00 68.12 120 PHE A C 1
ATOM 939 O O . PHE A 1 120 ? 23.977 -7.465 8.779 1.00 68.12 120 PHE A O 1
ATOM 946 N N . GLY A 1 121 ? 25.624 -8.430 7.593 1.00 61.50 121 GLY A N 1
ATOM 947 C CA . GLY A 1 121 ? 25.052 -9.782 7.608 1.00 61.50 121 GLY A CA 1
ATOM 948 C C . GLY A 1 121 ? 23.800 -9.952 6.745 1.00 61.50 121 GLY A C 1
ATOM 949 O O . GLY A 1 121 ? 23.051 -10.901 6.951 1.00 61.50 121 GLY A O 1
ATOM 950 N N . GLY A 1 122 ? 23.579 -9.051 5.784 1.00 63.22 122 GLY A N 1
ATOM 951 C CA . GLY A 1 122 ? 22.384 -9.050 4.942 1.00 63.22 122 GLY A CA 1
ATOM 952 C C . GLY A 1 122 ? 21.112 -8.614 5.668 1.00 63.22 122 GLY A C 1
ATOM 953 O O . GLY A 1 122 ? 21.139 -8.100 6.785 1.00 63.22 122 GLY A O 1
ATOM 954 N N . SER A 1 123 ? 19.973 -8.776 4.998 1.00 61.44 123 SER A N 1
ATOM 955 C CA . SER A 1 123 ? 18.672 -8.396 5.546 1.00 61.44 123 SER A CA 1
ATOM 956 C C . SER A 1 123 ? 18.008 -9.566 6.265 1.00 61.44 123 SER A C 1
ATOM 958 O O . SER A 1 123 ? 17.723 -10.594 5.658 1.00 61.44 123 SER A O 1
ATOM 960 N N . GLN A 1 124 ? 17.678 -9.380 7.547 1.00 57.75 124 GLN A N 1
ATOM 961 C CA . GLN A 1 124 ? 16.898 -10.353 8.326 1.00 57.75 124 GLN A CA 1
ATOM 962 C C . GLN A 1 124 ? 15.438 -10.482 7.851 1.00 57.75 124 GLN A C 1
ATOM 964 O O . GLN A 1 124 ? 14.734 -11.382 8.300 1.00 57.75 124 GLN A O 1
ATOM 969 N N . TYR A 1 125 ? 14.962 -9.609 6.951 1.00 53.09 125 TYR A N 1
ATOM 970 C CA . TYR A 1 125 ? 13.598 -9.697 6.415 1.00 53.09 125 TYR A CA 1
ATOM 971 C C . TYR A 1 125 ? 13.380 -10.952 5.556 1.00 53.09 125 TYR A C 1
ATOM 973 O O . TYR A 1 125 ? 12.285 -11.510 5.589 1.00 53.09 125 TYR A O 1
ATOM 981 N N . ALA A 1 126 ? 14.406 -11.420 4.836 1.00 46.28 126 ALA A N 1
ATOM 982 C CA . ALA A 1 126 ? 14.308 -12.599 3.970 1.00 46.28 126 ALA A CA 1
ATOM 983 C C . ALA A 1 126 ? 14.232 -13.930 4.748 1.00 46.28 126 ALA A C 1
ATOM 985 O O . ALA A 1 126 ? 13.748 -14.924 4.221 1.00 46.28 126 ALA A O 1
ATOM 986 N N . GLU A 1 127 ? 14.674 -13.952 6.009 1.00 43.53 127 GLU A N 1
ATOM 987 C CA . GLU A 1 127 ? 14.748 -15.169 6.836 1.00 43.53 127 GLU A CA 1
ATOM 988 C C . GLU A 1 127 ? 13.421 -15.509 7.542 1.00 43.53 127 GLU A C 1
ATOM 990 O O . GLU A 1 127 ? 13.226 -16.630 8.006 1.00 43.53 127 GLU A O 1
ATOM 995 N N . VAL A 1 128 ? 12.501 -14.544 7.667 1.00 44.41 128 VAL A N 1
ATOM 996 C CA . VAL A 1 128 ? 11.312 -14.674 8.538 1.00 44.41 128 VAL A CA 1
ATOM 997 C C . VAL A 1 128 ? 10.015 -14.892 7.752 1.00 44.41 128 VAL A C 1
ATOM 999 O O . VAL A 1 128 ? 9.024 -15.343 8.329 1.00 44.41 128 VAL A O 1
ATOM 1002 N N . GLN A 1 129 ? 9.993 -14.613 6.447 1.00 38.25 129 GLN A N 1
ATOM 1003 C CA . GLN A 1 129 ? 8.822 -14.855 5.600 1.00 38.25 129 GLN A CA 1
ATOM 1004 C C . GLN A 1 129 ? 9.219 -15.468 4.254 1.00 38.25 129 GLN A C 1
ATOM 1006 O O . GLN A 1 129 ? 9.477 -14.754 3.288 1.00 38.25 129 GLN A O 1
ATOM 1011 N N . GLY A 1 130 ? 9.218 -16.802 4.229 1.00 39.56 130 GLY A N 1
ATOM 1012 C CA . GLY A 1 130 ? 8.878 -17.615 3.060 1.00 39.56 130 GLY A CA 1
ATOM 1013 C C . GLY A 1 130 ? 7.479 -18.201 3.222 1.00 39.56 130 GLY A C 1
ATOM 1014 O O . GLY A 1 130 ? 7.036 -18.342 4.388 1.00 39.56 130 GLY A O 1
#

pLDDT: mean 89.54, std 13.69, range [38.25, 98.62]

Sequence (130 aa):
MRIYGGVPIFDGIPSTYTVPRNSVEEVYNFIISDLTSAAQILPQTYAAADLGRVTKGAALGLLSKVYLYKKDWQKAYETSNQVMSMGYDLDPDFNHLFRIAGEFGKESVFEVNCECSTQFGGSQYAEVQG

Nearest PDB structures (foldseek):
  3qnk-assembly1_A  TM=9.648E-01  e=4.052E-07  Bacteroides fragilis NCTC 9343
  3qnk-assembly2_C  TM=9.671E-01  e=5.150E-07  Bacteroides fragilis NCTC 9343
  3qnk-assembly1_B  TM=9.656E-01  e=5.806E-07  Bacteroides fragilis NCTC 9343
  3qnk-assembly2_D  TM=9.389E-01  e=6.545E-07  Bacteroides fragilis NCTC 9343
  3lew-assembly1_A  TM=8.489E-01  e=8.683E-04  Phocaeicola vulgatus ATCC 8482

Mean predicted aligned error: 5.89 Å

InterPro domains:
  IPR011990 Tetratricopeptide-like helical domain superfamily [SSF48452] (1-122)
  IPR033985 SusD-like, N-terminal [PF14322] (1-68)